Protein AF-A0A661CJ12-F1 (afdb_monomer_lite)

Foldseek 3Di:
DPCPLVVQQVVCCVPPVPDGSVCVVPDDDDDDDPDPDDPPDDPDDCPDDPDDDPDDDPVRFDKDKDFADPDPVCVVVVNGLDIDIDTVVVQVPKDKDKDWDFPDPVLVVVVVVVVVVPDPDDPPVVTDTWIFIDINHDTDDIGDD

Radius of gyration: 42.55 Å; chains: 1; bounding box: 68×41×110 Å

pLDDT: mean 77.97, std 6.73, range [52.28, 90.44]

Structure (mmCIF, N/CA/C/O backbone):
data_AF-A0A661CJ12-F1
#
_entry.id   AF-A0A661CJ12-F1
#
loop_
_atom_site.group_PDB
_atom_site.id
_atom_site.type_symbol
_atom_site.label_atom_id
_atom_site.label_alt_id
_atom_site.label_comp_id
_atom_site.label_asym_id
_atom_site.label_entity_id
_atom_site.label_seq_id
_atom_site.pdbx_PDB_ins_code
_atom_site.Cartn_x
_atom_site.Cartn_y
_atom_site.Cartn_z
_atom_site.occupancy
_atom_site.B_iso_or_equiv
_atom_site.auth_seq_id
_atom_site.auth_comp_id
_atom_site.auth_asym_id
_atom_site.auth_atom_id
_atom_site.pdbx_PDB_model_num
ATOM 1 N N . MET A 1 1 ? 30.897 29.582 -82.415 1.00 53.22 1 MET A N 1
ATOM 2 C CA . MET A 1 1 ? 30.769 28.302 -81.679 1.00 53.22 1 MET A CA 1
ATOM 3 C C . MET A 1 1 ? 30.550 27.161 -82.682 1.00 53.22 1 MET A C 1
ATOM 5 O O . MET A 1 1 ? 29.619 26.390 -82.526 1.00 53.22 1 MET A O 1
ATOM 9 N N . GLU A 1 2 ? 31.376 27.058 -83.731 1.00 57.34 2 GLU A N 1
ATOM 10 C CA . GLU A 1 2 ? 31.053 26.256 -84.935 1.00 57.34 2 GLU A CA 1
ATOM 11 C C . GLU A 1 2 ? 31.948 25.021 -85.149 1.00 57.34 2 GLU A C 1
ATOM 13 O O . GLU A 1 2 ? 31.859 24.386 -86.184 1.00 57.34 2 GLU A O 1
ATOM 18 N N . GLY A 1 3 ? 32.788 24.640 -84.178 1.00 69.88 3 GLY A N 1
ATOM 19 C CA . GLY A 1 3 ? 33.687 23.474 -84.316 1.00 69.88 3 GLY A CA 1
ATOM 20 C C . GLY A 1 3 ? 33.740 22.529 -83.113 1.00 69.88 3 GLY A C 1
ATOM 21 O O . GLY A 1 3 ? 34.373 21.482 -83.169 1.00 69.88 3 GLY A O 1
ATOM 22 N N . TYR A 1 4 ? 33.073 22.871 -82.007 1.00 73.56 4 TYR A N 1
ATOM 23 C CA . TYR A 1 4 ? 33.139 22.077 -80.775 1.00 73.56 4 TYR A CA 1
ATOM 24 C C . TYR A 1 4 ? 32.346 20.760 -80.878 1.00 73.56 4 TYR A C 1
ATOM 26 O O . TYR A 1 4 ? 32.768 19.736 -80.347 1.00 73.56 4 TYR A O 1
ATOM 34 N N . GLY A 1 5 ? 31.227 20.760 -81.614 1.00 73.31 5 GLY A N 1
ATOM 35 C CA . GLY A 1 5 ? 30.414 19.558 -81.834 1.00 73.31 5 GLY A CA 1
ATOM 36 C C . GLY A 1 5 ? 31.118 18.496 -82.682 1.00 73.31 5 GLY A C 1
ATOM 37 O O . GLY A 1 5 ? 31.040 17.312 -82.365 1.00 73.31 5 GLY A O 1
ATOM 38 N N . GLU A 1 6 ? 31.865 18.912 -83.709 1.00 76.19 6 GLU A N 1
ATOM 39 C CA . GLU A 1 6 ? 32.632 17.996 -84.567 1.00 76.19 6 GLU A CA 1
ATOM 40 C C . GLU A 1 6 ? 33.794 17.341 -83.810 1.00 76.19 6 GLU A C 1
ATOM 42 O O . GLU A 1 6 ? 34.037 16.144 -83.959 1.00 76.19 6 GLU A O 1
ATOM 47 N N . GLN A 1 7 ? 34.468 18.098 -82.937 1.00 77.94 7 GLN A N 1
ATOM 48 C CA . GLN A 1 7 ? 35.541 17.573 -82.086 1.00 77.94 7 GLN A CA 1
ATOM 49 C C . GLN A 1 7 ? 35.032 16.516 -81.102 1.00 77.94 7 GLN A C 1
ATOM 51 O O . GLN A 1 7 ? 35.680 15.486 -80.916 1.00 77.94 7 GLN A O 1
ATOM 56 N N . LEU A 1 8 ? 33.863 16.742 -80.498 1.00 74.69 8 LEU A N 1
ATOM 57 C CA . LEU A 1 8 ? 33.241 15.758 -79.615 1.00 74.69 8 LEU A CA 1
ATOM 58 C C . LEU A 1 8 ? 32.803 14.507 -80.386 1.00 74.69 8 LEU A C 1
ATOM 60 O O . LEU A 1 8 ? 33.069 13.401 -79.928 1.00 74.69 8 LEU A O 1
ATOM 64 N N . ALA A 1 9 ? 32.198 14.663 -81.569 1.00 74.31 9 ALA A N 1
ATOM 65 C CA . ALA A 1 9 ? 31.781 13.532 -82.401 1.00 74.31 9 ALA A CA 1
ATOM 66 C C . ALA A 1 9 ? 32.968 12.645 -82.806 1.00 74.31 9 ALA A C 1
ATOM 68 O O . ALA A 1 9 ? 32.887 11.419 -82.708 1.00 74.31 9 ALA A O 1
ATOM 69 N N . ALA A 1 10 ? 34.086 13.263 -83.201 1.00 78.12 10 ALA A N 1
ATOM 70 C CA . ALA A 1 10 ? 35.313 12.550 -83.540 1.00 78.12 10 ALA A CA 1
ATOM 71 C C . ALA A 1 10 ? 35.894 11.796 -82.332 1.00 78.12 10 ALA A C 1
ATOM 73 O O . ALA A 1 10 ? 36.291 10.637 -82.459 1.00 78.12 10 ALA A O 1
ATOM 74 N N . TYR A 1 11 ? 35.895 12.423 -81.150 1.00 78.00 11 TYR A N 1
ATOM 75 C CA . TYR A 1 11 ? 36.383 11.800 -79.920 1.00 78.00 11 TYR A CA 1
ATOM 76 C C . TYR A 1 11 ? 35.533 10.591 -79.504 1.00 78.00 11 TYR A C 1
ATOM 78 O O . TYR A 1 11 ? 36.076 9.537 -79.166 1.00 78.00 11 TYR A O 1
ATOM 86 N N . THR A 1 12 ? 34.204 10.709 -79.573 1.00 75.06 12 THR A N 1
ATOM 87 C CA . THR A 1 12 ? 33.292 9.607 -79.242 1.00 75.06 12 THR A CA 1
ATOM 88 C C . THR A 1 12 ? 33.477 8.430 -80.197 1.00 75.06 12 THR A C 1
ATOM 90 O O . THR A 1 12 ? 33.649 7.311 -79.727 1.00 75.06 12 THR A O 1
ATOM 93 N N . TYR A 1 13 ? 33.559 8.670 -81.511 1.00 75.31 13 TYR A N 1
ATOM 94 C CA . TYR A 1 13 ? 33.751 7.601 -82.499 1.00 75.31 13 TYR A CA 1
ATOM 95 C C . TYR A 1 13 ? 35.086 6.858 -82.329 1.00 75.31 13 TYR A C 1
ATOM 97 O O . TYR A 1 13 ? 35.166 5.651 -82.547 1.00 75.31 13 TYR A O 1
ATOM 105 N N . GLN A 1 14 ? 36.143 7.566 -81.917 1.00 77.19 14 GLN A N 1
ATOM 106 C CA . GLN A 1 14 ? 37.466 6.971 -81.728 1.00 77.19 14 GLN A CA 1
ATOM 107 C C . GLN A 1 14 ? 37.552 6.079 -80.481 1.00 77.19 14 GLN A C 1
ATOM 109 O O . GLN A 1 14 ? 38.247 5.064 -80.503 1.00 77.19 14 GLN A O 1
ATOM 114 N N . HIS A 1 15 ? 36.887 6.462 -79.389 1.00 75.56 15 HIS A N 1
ATOM 115 C CA . HIS A 1 15 ? 37.015 5.774 -78.101 1.00 75.56 15 HIS A CA 1
ATOM 116 C C . HIS A 1 15 ? 35.851 4.826 -77.781 1.00 75.56 15 HIS A C 1
ATOM 118 O O . HIS A 1 15 ? 36.037 3.891 -77.004 1.00 75.56 15 HIS A O 1
ATOM 124 N N . HIS A 1 16 ? 34.686 5.038 -78.395 1.00 70.62 16 HIS A N 1
ATOM 125 C CA . HIS A 1 16 ? 33.462 4.261 -78.206 1.00 70.62 16 HIS A CA 1
ATOM 126 C C . HIS A 1 16 ? 32.710 4.124 -79.548 1.00 70.62 16 HIS A C 1
ATOM 128 O O . HIS A 1 16 ? 31.704 4.802 -79.762 1.00 70.62 16 HIS A O 1
ATOM 134 N N . PRO A 1 17 ? 33.200 3.284 -80.486 1.00 69.44 17 PRO A N 1
ATOM 135 C CA . PRO A 1 17 ? 32.658 3.173 -81.850 1.00 69.44 17 PRO A CA 1
ATOM 136 C C . PRO A 1 17 ? 31.230 2.603 -81.911 1.00 69.44 17 PRO A C 1
ATOM 138 O O . PRO A 1 17 ? 30.587 2.628 -82.957 1.00 69.44 17 PRO A O 1
ATOM 141 N N . ASP A 1 18 ? 30.748 2.067 -80.796 1.00 69.19 18 ASP A N 1
ATOM 142 C CA . ASP A 1 18 ? 29.415 1.524 -80.568 1.00 69.19 18 ASP A CA 1
ATOM 143 C C . ASP A 1 18 ? 28.392 2.572 -80.093 1.00 69.19 18 ASP A C 1
ATOM 145 O O . ASP A 1 18 ? 27.207 2.254 -79.998 1.00 69.19 18 ASP A O 1
ATOM 149 N N . LEU A 1 19 ? 28.818 3.811 -79.817 1.00 66.75 19 LEU A N 1
ATOM 150 C CA . LEU A 1 19 ? 27.966 4.879 -79.291 1.00 66.75 19 LEU A CA 1
ATOM 151 C C . LEU A 1 19 ? 27.971 6.107 -80.210 1.00 66.75 19 LEU A C 1
ATOM 153 O O . LEU A 1 19 ? 29.021 6.620 -80.596 1.00 66.75 19 LEU A O 1
ATOM 157 N N . THR A 1 20 ? 26.787 6.637 -80.522 1.00 70.25 20 THR A N 1
ATOM 158 C CA . THR A 1 20 ? 26.655 7.907 -81.250 1.00 70.25 20 THR A CA 1
ATOM 159 C C . THR A 1 20 ? 26.823 9.078 -80.278 1.00 70.25 20 THR A C 1
ATOM 161 O O . THR A 1 20 ? 26.471 8.975 -79.102 1.00 70.25 20 THR A O 1
ATOM 164 N N . LEU A 1 21 ? 27.282 10.244 -80.753 1.00 66.94 21 LEU A N 1
ATOM 165 C CA . LEU A 1 21 ? 27.352 11.456 -79.919 1.00 66.94 21 LEU A CA 1
ATOM 166 C C . LEU A 1 21 ? 25.999 11.764 -79.241 1.00 66.94 21 LEU A C 1
ATOM 168 O O . LEU A 1 21 ? 25.956 12.106 -78.059 1.00 66.94 21 LEU A O 1
ATOM 172 N N . ALA A 1 22 ? 24.896 11.570 -79.970 1.00 67.94 22 ALA A N 1
ATOM 173 C CA . ALA A 1 22 ? 23.536 11.713 -79.452 1.00 67.94 22 ALA A CA 1
ATOM 174 C C . ALA A 1 22 ? 23.235 10.766 -78.272 1.00 67.94 22 ALA A C 1
ATOM 176 O O . ALA A 1 22 ? 22.615 11.190 -77.299 1.00 67.94 22 ALA A O 1
ATOM 177 N N . ASP A 1 23 ? 23.741 9.530 -78.312 1.00 67.62 23 ASP A N 1
ATOM 178 C CA . ASP A 1 23 ? 23.517 8.525 -77.266 1.00 67.62 23 ASP A CA 1
ATOM 179 C C . ASP A 1 23 ? 24.254 8.895 -75.975 1.00 67.62 23 ASP A C 1
ATOM 181 O O . ASP A 1 23 ? 23.746 8.687 -74.876 1.00 67.62 23 ASP A O 1
ATOM 185 N N . THR A 1 24 ? 25.438 9.507 -76.083 1.00 66.56 24 THR A N 1
ATOM 186 C CA . THR A 1 24 ? 26.208 9.936 -74.904 1.00 66.56 24 THR A CA 1
ATOM 187 C C . THR A 1 24 ? 25.586 11.130 -74.184 1.00 66.56 24 THR A C 1
ATOM 189 O O . THR A 1 24 ? 25.629 11.186 -72.955 1.00 66.56 24 THR A O 1
ATOM 192 N N . LEU A 1 25 ? 24.971 12.056 -74.928 1.00 69.19 25 LEU A N 1
ATOM 193 C CA . LEU A 1 25 ? 24.381 13.278 -74.378 1.00 69.19 25 LEU A CA 1
ATOM 194 C C . LEU A 1 25 ? 23.014 13.044 -73.721 1.00 69.19 25 LEU A C 1
ATOM 196 O O . LEU A 1 25 ? 22.680 13.761 -72.779 1.00 69.19 25 LEU A O 1
ATOM 200 N N . ASP A 1 26 ? 22.251 12.045 -74.178 1.00 66.00 26 ASP A N 1
ATOM 201 C CA . ASP A 1 26 ? 20.926 11.719 -73.623 1.00 66.00 26 ASP A CA 1
ATOM 202 C C . ASP A 1 26 ? 20.909 10.432 -72.772 1.00 66.00 26 ASP A C 1
ATOM 204 O O . ASP A 1 26 ? 19.870 10.000 -72.266 1.00 66.00 26 ASP A O 1
ATOM 208 N N . SER A 1 27 ? 22.072 9.813 -72.537 1.00 69.19 27 SER A N 1
ATOM 209 C CA . SER A 1 27 ? 22.156 8.652 -71.649 1.00 69.19 27 SER A CA 1
ATOM 210 C C . SER A 1 27 ? 22.031 9.052 -70.176 1.00 69.19 27 SER A C 1
ATOM 212 O O . SER A 1 27 ? 22.840 9.786 -69.607 1.00 69.19 27 SER A O 1
ATOM 214 N N . LYS A 1 28 ? 21.010 8.510 -69.507 1.00 68.88 28 LYS A N 1
ATOM 215 C CA . LYS A 1 28 ? 20.868 8.568 -68.048 1.00 68.88 28 LYS A CA 1
ATOM 216 C C . LYS A 1 28 ? 21.174 7.197 -67.475 1.00 68.88 28 LYS A C 1
ATOM 218 O O . LYS A 1 28 ? 20.388 6.268 -67.621 1.00 68.88 28 LYS A O 1
ATOM 223 N N . SER A 1 29 ? 22.305 7.080 -66.788 1.00 75.44 29 SER A N 1
ATOM 224 C CA . SER A 1 29 ? 22.656 5.867 -66.053 1.00 75.44 29 SER A CA 1
ATOM 225 C C . SER A 1 29 ? 22.487 6.099 -64.556 1.00 75.44 29 SER A C 1
ATOM 227 O O . SER A 1 29 ? 23.056 7.032 -63.985 1.00 75.44 29 SER A O 1
ATOM 229 N N . ILE A 1 30 ? 21.682 5.259 -63.903 1.00 78.19 30 ILE A N 1
ATOM 230 C CA . ILE A 1 30 ? 21.552 5.276 -62.445 1.00 78.19 30 ILE A CA 1
ATOM 231 C C . ILE A 1 30 ? 22.806 4.620 -61.881 1.00 78.19 30 ILE A C 1
ATOM 233 O O . ILE A 1 30 ? 22.947 3.402 -61.934 1.00 78.19 30 ILE A O 1
ATOM 237 N N . ILE A 1 31 ? 23.705 5.421 -61.313 1.00 80.69 31 ILE A N 1
ATOM 238 C CA . ILE A 1 31 ? 24.874 4.907 -60.598 1.00 80.69 31 ILE A CA 1
ATOM 239 C C . ILE A 1 31 ? 24.428 4.529 -59.175 1.00 80.69 31 ILE A C 1
ATOM 241 O O . ILE A 1 31 ? 24.143 5.421 -58.367 1.00 80.69 31 ILE A O 1
ATOM 245 N N . PRO A 1 32 ? 24.347 3.232 -58.820 1.00 77.56 32 PRO A N 1
ATOM 246 C CA . PRO A 1 32 ? 23.892 2.823 -57.498 1.00 77.56 32 PRO A CA 1
ATOM 247 C C . PRO A 1 32 ? 24.934 3.194 -56.433 1.00 77.56 32 PRO A C 1
ATOM 249 O O . PRO A 1 32 ? 25.994 2.579 -56.321 1.00 77.56 32 PRO A O 1
ATOM 252 N N . SER A 1 33 ? 24.624 4.189 -55.600 1.00 77.31 33 SER A N 1
ATOM 253 C CA . SER A 1 33 ? 25.471 4.576 -54.466 1.00 77.31 33 SER A CA 1
ATOM 254 C C . SER A 1 33 ? 25.170 3.695 -53.248 1.00 77.31 33 SER A C 1
ATOM 256 O O . SER A 1 33 ? 24.199 3.916 -52.524 1.00 77.31 33 SER A O 1
ATOM 258 N N . LYS A 1 34 ? 26.015 2.688 -52.988 1.00 75.81 34 LYS A N 1
ATOM 259 C CA . LYS A 1 34 ? 25.933 1.846 -51.779 1.00 75.81 34 LYS A CA 1
ATOM 260 C C . LYS A 1 34 ? 26.530 2.576 -50.573 1.00 75.81 34 LYS A C 1
ATOM 262 O O . LYS A 1 34 ? 27.682 2.355 -50.199 1.00 75.81 34 LYS A O 1
ATOM 267 N N . ARG A 1 35 ? 25.754 3.466 -49.957 1.00 75.00 35 ARG A N 1
ATOM 268 C CA . ARG A 1 35 ? 26.156 4.141 -48.713 1.00 75.00 35 ARG A CA 1
ATOM 269 C C . ARG A 1 35 ? 25.936 3.200 -47.526 1.00 75.00 35 ARG A C 1
ATOM 271 O O . ARG A 1 35 ? 24.870 2.611 -47.393 1.00 75.00 35 ARG A O 1
ATOM 278 N N . ARG A 1 36 ? 26.938 3.064 -46.648 1.00 72.25 36 ARG A N 1
ATOM 279 C CA . ARG A 1 36 ? 26.834 2.255 -45.410 1.00 72.25 36 ARG A CA 1
ATOM 280 C C . ARG A 1 36 ? 25.966 2.912 -44.329 1.00 72.25 36 ARG A C 1
ATOM 282 O O . ARG A 1 36 ? 25.650 2.269 -43.335 1.00 72.25 36 ARG A O 1
ATOM 289 N N . TYR A 1 37 ? 25.627 4.185 -44.502 1.00 70.75 37 TYR A N 1
ATOM 290 C CA . TYR A 1 37 ? 24.873 4.996 -43.555 1.00 70.75 37 TYR A CA 1
ATOM 291 C C . TYR A 1 37 ? 23.884 5.888 -44.306 1.00 70.75 37 TYR A C 1
ATOM 293 O O . TYR A 1 37 ? 24.132 6.309 -45.441 1.00 70.75 37 TYR A O 1
ATOM 301 N N . LEU A 1 38 ? 22.753 6.173 -43.664 1.00 76.06 38 LEU A N 1
ATOM 302 C CA . LEU A 1 38 ? 21.770 7.108 -44.194 1.00 76.06 38 LEU A CA 1
ATOM 303 C C . LEU A 1 38 ? 22.369 8.519 -44.143 1.00 76.06 38 LEU A C 1
ATOM 305 O O . LEU A 1 38 ? 23.001 8.889 -43.160 1.00 76.06 38 LEU A O 1
ATOM 309 N N . SER A 1 39 ? 22.161 9.342 -45.169 1.00 71.44 39 SER A N 1
ATOM 310 C CA . SER A 1 39 ? 22.816 10.664 -45.271 1.00 71.44 39 SER A CA 1
ATOM 311 C C . SER A 1 39 ? 22.321 11.721 -44.265 1.00 71.44 39 SER A C 1
ATOM 313 O O . SER A 1 39 ? 22.758 12.861 -44.315 1.00 71.44 39 SER A O 1
ATOM 315 N N . MET A 1 40 ? 21.472 11.321 -43.316 1.00 71.94 40 MET A N 1
ATOM 316 C CA . MET A 1 40 ? 21.017 12.101 -42.157 1.00 71.94 40 MET A CA 1
ATOM 317 C C . MET A 1 40 ? 21.049 11.286 -40.853 1.00 71.94 40 MET A C 1
ATOM 319 O O . MET A 1 40 ? 20.438 11.670 -39.860 1.00 71.94 40 MET A O 1
ATOM 323 N N . SER A 1 41 ? 21.746 10.143 -40.829 1.00 75.12 41 SER A N 1
ATOM 324 C CA . SER A 1 41 ? 21.952 9.414 -39.577 1.00 75.1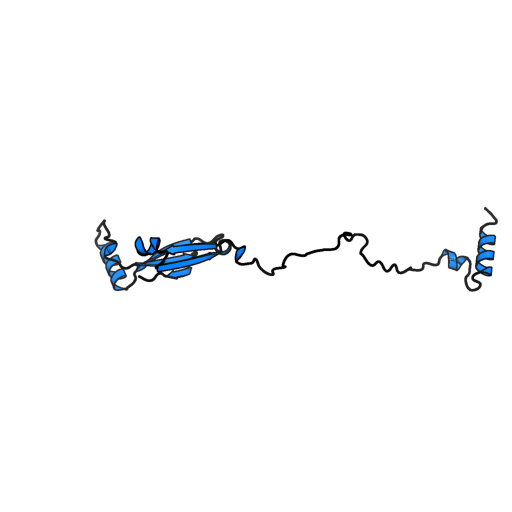2 41 SER A CA 1
ATOM 325 C C . SER A 1 41 ? 23.030 10.093 -38.737 1.00 75.12 41 SER A C 1
ATOM 327 O O . SER A 1 41 ? 24.066 10.499 -39.262 1.00 75.12 41 SER A O 1
ATOM 329 N N . LEU A 1 42 ? 22.807 10.158 -37.427 1.00 73.44 42 LEU A N 1
ATOM 330 C CA . LEU A 1 42 ? 23.783 10.661 -36.462 1.00 73.44 42 LEU A CA 1
ATOM 331 C C . LEU A 1 42 ? 25.102 9.863 -36.560 1.00 73.44 42 LEU A C 1
ATOM 333 O O . LEU A 1 42 ? 25.058 8.631 -36.515 1.00 73.44 42 LEU A O 1
ATOM 337 N N . PRO A 1 43 ? 26.277 10.519 -36.634 1.00 73.00 43 PRO A N 1
ATOM 338 C CA . PRO A 1 43 ? 27.576 9.856 -36.791 1.00 73.00 43 PRO A CA 1
ATOM 339 C C . PRO A 1 43 ? 28.108 9.242 -35.481 1.00 73.00 43 PRO A C 1
ATOM 341 O O . PRO A 1 43 ? 29.309 9.030 -35.329 1.00 73.00 43 PRO A O 1
ATOM 344 N N . PHE A 1 44 ? 27.236 8.965 -34.511 1.00 76.31 44 PHE A N 1
ATOM 345 C CA . PHE A 1 44 ? 27.628 8.464 -33.199 1.00 76.31 44 PHE A CA 1
ATOM 346 C C . PHE A 1 44 ? 27.382 6.962 -33.095 1.00 76.31 44 PHE A C 1
ATOM 348 O O . PHE A 1 44 ? 26.283 6.461 -33.339 1.00 76.31 44 PHE A O 1
ATOM 355 N N . ARG A 1 45 ? 28.421 6.230 -32.686 1.00 70.50 45 ARG A N 1
ATOM 356 C CA . ARG A 1 45 ? 28.308 4.815 -32.335 1.00 70.50 45 ARG A CA 1
ATOM 357 C C . ARG A 1 45 ? 27.672 4.723 -30.954 1.00 70.50 45 ARG A C 1
ATOM 359 O O . ARG A 1 45 ? 28.222 5.243 -29.989 1.00 70.50 45 ARG A O 1
ATOM 366 N N . VAL A 1 46 ? 26.527 4.056 -30.851 1.00 73.75 46 VAL A N 1
ATOM 367 C CA . VAL A 1 46 ? 25.903 3.795 -29.551 1.00 73.75 46 VAL A CA 1
ATOM 368 C C . VAL A 1 46 ? 26.812 2.854 -28.759 1.00 73.75 46 VAL A C 1
ATOM 370 O O . VAL A 1 46 ? 26.923 1.681 -29.103 1.00 73.75 46 VAL A O 1
ATOM 373 N N . VAL A 1 47 ? 27.492 3.381 -27.739 1.00 80.56 47 VAL A N 1
ATOM 374 C CA . VAL A 1 47 ? 28.448 2.620 -26.911 1.00 80.56 47 VAL A CA 1
ATOM 375 C C . VAL A 1 47 ? 27.719 1.773 -25.868 1.00 80.56 47 VAL A C 1
ATOM 377 O O . VAL A 1 47 ? 28.139 0.664 -25.563 1.00 80.56 47 VAL A O 1
ATOM 380 N N . THR A 1 48 ? 26.592 2.270 -25.358 1.00 76.50 48 THR A N 1
ATOM 381 C CA . THR A 1 48 ? 25.725 1.534 -24.439 1.00 76.50 48 THR A CA 1
ATOM 382 C C . THR A 1 48 ? 24.271 1.957 -24.626 1.00 76.50 48 THR A C 1
ATOM 384 O O . THR A 1 48 ? 23.981 3.109 -24.953 1.00 76.50 48 THR A O 1
ATOM 387 N N . LYS A 1 49 ? 23.350 1.013 -24.445 1.00 74.06 49 LYS A N 1
ATOM 388 C CA . LYS A 1 49 ? 21.916 1.275 -24.299 1.00 74.06 49 LYS A CA 1
ATOM 389 C C . LYS A 1 49 ? 21.533 0.771 -22.916 1.00 74.06 49 LYS A C 1
ATOM 391 O O . LYS A 1 49 ? 21.903 -0.346 -22.563 1.00 74.06 49 LYS A O 1
ATOM 396 N N . GLY A 1 50 ? 20.800 1.579 -22.153 1.00 79.12 50 GLY A N 1
ATOM 397 C CA . GLY A 1 50 ? 20.193 1.111 -20.909 1.00 79.12 50 GLY A CA 1
ATOM 398 C C . GLY A 1 50 ? 19.263 -0.081 -21.161 1.00 79.12 50 GLY A C 1
ATOM 399 O O . GLY A 1 50 ? 18.841 -0.325 -22.298 1.00 79.12 50 GLY A O 1
ATOM 400 N N . GLY A 1 51 ? 18.943 -0.816 -20.095 1.00 77.94 51 GLY A N 1
ATOM 401 C CA . GLY A 1 51 ? 17.967 -1.899 -20.156 1.00 77.94 51 GLY A CA 1
ATOM 402 C C . GLY A 1 51 ? 16.656 -1.394 -20.757 1.00 77.94 51 GLY A C 1
ATOM 403 O O . GLY A 1 51 ? 16.107 -0.384 -20.322 1.00 77.94 51 GLY A O 1
ATOM 404 N N . ARG A 1 52 ? 16.177 -2.071 -21.799 1.00 75.69 52 ARG A N 1
ATOM 405 C CA . ARG A 1 52 ? 14.831 -1.844 -22.321 1.00 75.69 52 ARG A CA 1
ATOM 406 C C . ARG A 1 52 ? 13.890 -2.703 -21.503 1.00 75.69 52 ARG A C 1
ATOM 408 O O . ARG A 1 52 ? 13.994 -3.925 -21.545 1.00 75.69 52 ARG A O 1
ATOM 415 N N . PHE A 1 53 ? 12.996 -2.061 -20.774 1.00 76.88 53 PHE A N 1
ATOM 416 C CA . PHE A 1 53 ? 11.978 -2.750 -20.001 1.00 76.88 53 PHE A CA 1
ATOM 417 C C . PHE A 1 53 ? 10.644 -2.591 -20.720 1.00 76.88 53 PHE A C 1
ATOM 419 O O . PHE A 1 53 ? 10.307 -1.495 -21.163 1.00 76.88 53 PHE A O 1
ATOM 426 N N . ALA A 1 54 ? 9.913 -3.694 -20.871 1.00 80.00 54 ALA A N 1
ATOM 427 C CA . ALA A 1 54 ? 8.556 -3.664 -21.412 1.00 80.00 54 ALA A CA 1
ATOM 428 C C . ALA A 1 54 ? 7.582 -2.972 -20.444 1.00 80.00 54 ALA A C 1
ATOM 430 O O . ALA A 1 54 ? 6.580 -2.408 -20.867 1.00 80.00 54 ALA A O 1
ATOM 431 N N . GLU A 1 55 ? 7.915 -2.977 -19.153 1.00 77.38 55 GLU A N 1
ATOM 432 C CA . GLU A 1 55 ? 7.135 -2.380 -18.079 1.00 77.38 55 GLU A CA 1
ATOM 433 C C . GLU A 1 55 ? 8.058 -1.741 -17.045 1.00 77.38 55 GLU A C 1
ATOM 435 O O . GLU A 1 55 ? 9.218 -2.135 -16.907 1.00 77.38 55 GLU A O 1
ATOM 440 N N . LEU A 1 56 ? 7.540 -0.772 -16.287 1.00 78.38 56 LEU A N 1
ATOM 441 C CA . LEU A 1 56 ? 8.311 -0.094 -15.250 1.00 78.38 56 LEU A CA 1
ATOM 442 C C . LEU A 1 56 ? 8.752 -1.105 -14.169 1.00 78.38 56 LEU A C 1
ATOM 444 O O . LEU A 1 56 ? 7.895 -1.729 -13.535 1.00 78.38 56 LEU A O 1
ATOM 448 N N . PRO A 1 57 ? 10.059 -1.294 -13.923 1.00 80.44 57 PRO A N 1
ATOM 449 C CA . PRO A 1 57 ? 10.538 -2.200 -12.884 1.00 80.44 57 PRO A CA 1
ATOM 450 C C . PRO A 1 57 ? 9.972 -1.855 -11.501 1.00 80.44 57 PRO A C 1
ATOM 452 O O . PRO A 1 57 ? 9.852 -0.683 -11.155 1.00 80.44 57 PRO A O 1
ATOM 455 N N . ASN A 1 58 ? 9.665 -2.866 -10.682 1.00 76.69 58 ASN A N 1
ATOM 456 C CA . ASN A 1 58 ? 9.009 -2.666 -9.379 1.00 76.69 58 ASN A CA 1
ATOM 457 C C . ASN A 1 58 ? 9.780 -1.736 -8.429 1.00 76.69 58 ASN A C 1
ATOM 459 O O . ASN A 1 58 ? 9.160 -0.990 -7.685 1.00 76.69 58 ASN A O 1
ATOM 463 N N . HIS A 1 59 ? 11.113 -1.723 -8.489 1.00 78.75 59 HIS A N 1
ATOM 464 C CA . HIS A 1 59 ? 11.949 -0.834 -7.672 1.00 78.75 59 HIS A CA 1
ATOM 465 C C . HIS A 1 59 ? 11.884 0.644 -8.099 1.00 78.75 59 HIS A C 1
ATOM 467 O O . HIS A 1 59 ? 12.336 1.511 -7.360 1.00 78.75 59 HIS A O 1
ATOM 473 N N . LEU A 1 60 ? 11.339 0.931 -9.284 1.00 78.94 60 LEU A N 1
ATOM 474 C CA . LEU A 1 60 ? 11.069 2.284 -9.772 1.00 78.94 60 LEU A CA 1
ATOM 475 C C . LEU A 1 60 ? 9.593 2.673 -9.605 1.00 78.94 60 LEU A C 1
ATOM 477 O O . LEU A 1 60 ? 9.209 3.777 -9.985 1.00 78.94 60 LEU A O 1
ATOM 481 N N . ARG A 1 61 ? 8.748 1.784 -9.061 1.00 83.31 61 ARG A N 1
ATOM 482 C CA . ARG A 1 61 ? 7.345 2.092 -8.769 1.00 83.31 61 ARG A CA 1
ATOM 483 C C . ARG A 1 61 ? 7.230 2.645 -7.359 1.00 83.31 61 ARG A C 1
ATOM 485 O O . ARG A 1 61 ? 7.712 2.045 -6.403 1.00 83.31 61 ARG A O 1
ATOM 492 N N . HIS A 1 62 ? 6.516 3.755 -7.223 1.00 85.00 62 HIS A N 1
ATOM 493 C CA . HIS A 1 62 ? 6.115 4.223 -5.907 1.00 85.00 62 HIS A CA 1
ATOM 494 C C . HIS A 1 62 ? 5.009 3.330 -5.337 1.00 85.00 62 HIS A C 1
ATOM 496 O O . HIS A 1 62 ? 4.031 2.997 -6.019 1.00 85.00 62 HIS A O 1
ATOM 502 N 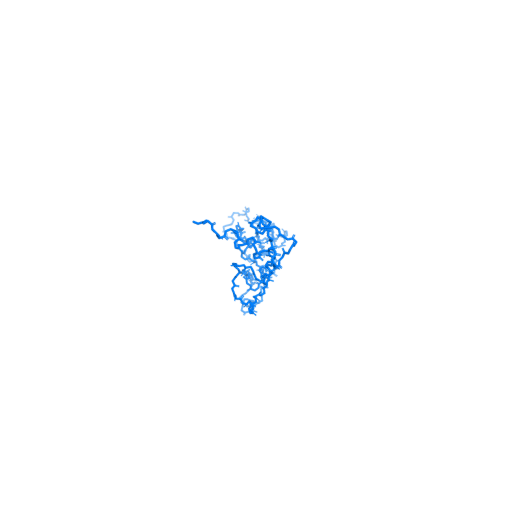N . SER A 1 63 ? 5.160 2.966 -4.068 1.00 87.12 63 SER A N 1
ATOM 503 C CA . SER A 1 63 ? 4.220 2.131 -3.329 1.00 87.12 63 SER A CA 1
ATOM 504 C C . SER A 1 63 ? 3.968 2.692 -1.937 1.00 87.12 63 SER A C 1
ATOM 506 O O . SER A 1 63 ? 4.885 3.193 -1.288 1.00 87.12 63 SER A O 1
ATOM 508 N N . LEU A 1 64 ? 2.735 2.550 -1.470 1.00 85.69 64 LEU A N 1
ATOM 509 C CA . LEU A 1 64 ? 2.308 2.819 -0.107 1.00 85.69 64 LEU A CA 1
ATOM 510 C C . LEU A 1 64 ? 2.139 1.486 0.623 1.00 85.69 64 LEU A C 1
ATOM 512 O O . LEU A 1 64 ? 1.448 0.598 0.129 1.00 85.69 64 LEU A O 1
ATOM 516 N N . THR A 1 65 ? 2.730 1.359 1.808 1.00 88.31 65 THR A N 1
ATOM 517 C CA . THR A 1 65 ? 2.525 0.194 2.678 1.00 88.31 65 THR A CA 1
ATOM 518 C C . THR A 1 65 ? 1.778 0.625 3.930 1.00 88.31 65 THR A C 1
ATOM 520 O O . THR A 1 65 ? 2.247 1.482 4.675 1.00 88.31 65 THR A O 1
ATOM 523 N N . LEU A 1 66 ? 0.623 0.011 4.162 1.00 86.69 66 LEU A N 1
ATOM 524 C CA . LEU A 1 66 ? -0.214 0.210 5.337 1.00 86.69 66 LEU A CA 1
ATOM 525 C C . LEU A 1 66 ? 0.034 -0.940 6.306 1.00 86.69 66 LEU A C 1
ATOM 527 O O . LEU A 1 66 ? -0.143 -2.103 5.945 1.00 86.69 66 LEU A O 1
ATOM 531 N N . LYS A 1 67 ? 0.440 -0.607 7.531 1.00 88.56 67 LYS A N 1
ATOM 532 C CA . LYS A 1 67 ? 0.680 -1.565 8.610 1.00 88.56 67 LYS A CA 1
ATOM 533 C C . LYS A 1 67 ? -0.230 -1.244 9.789 1.00 88.56 67 LYS A C 1
ATOM 535 O O . LYS A 1 67 ? -0.167 -0.143 10.331 1.00 88.56 67 LYS A O 1
ATOM 540 N N . PHE A 1 68 ? -1.048 -2.209 10.190 1.00 84.06 68 PHE A N 1
ATOM 541 C CA . PHE A 1 68 ? -1.895 -2.120 11.374 1.00 84.06 68 PHE A CA 1
ATOM 542 C C . PHE A 1 68 ? -1.287 -2.958 12.489 1.00 84.06 68 PHE A C 1
ATOM 544 O O . PHE A 1 68 ? -0.954 -4.127 12.291 1.00 84.06 68 PHE A O 1
ATOM 551 N N . TYR A 1 69 ? -1.160 -2.356 13.665 1.00 85.00 69 TYR A N 1
ATOM 552 C CA . TYR A 1 69 ? -0.606 -2.993 14.853 1.00 85.00 69 TYR A CA 1
ATOM 553 C C . TYR A 1 69 ? -1.691 -3.085 15.921 1.00 85.00 69 TYR A C 1
ATOM 555 O O . TYR A 1 69 ? -2.423 -2.123 16.138 1.00 85.00 69 TYR A O 1
ATOM 563 N N . ASN A 1 70 ? -1.767 -4.226 16.600 1.00 82.50 70 ASN A N 1
ATOM 564 C CA . ASN A 1 70 ? -2.731 -4.469 17.677 1.00 82.50 70 ASN A CA 1
ATOM 565 C C . ASN A 1 70 ? -2.269 -3.924 19.043 1.00 82.50 70 ASN A C 1
ATOM 567 O O . ASN A 1 70 ? -3.051 -3.860 19.985 1.00 82.50 70 ASN A O 1
ATOM 571 N N . SER A 1 71 ? -0.994 -3.545 19.175 1.00 82.25 71 SER A N 1
ATOM 572 C CA . SER A 1 71 ? -0.413 -3.053 20.425 1.00 82.25 71 SER A CA 1
ATOM 573 C C . SER A 1 71 ? 0.819 -2.180 20.181 1.00 82.25 71 SER A C 1
ATOM 575 O O . SER A 1 71 ? 1.458 -2.232 19.125 1.00 82.25 71 SER A O 1
ATOM 577 N N . VAL A 1 72 ? 1.192 -1.395 21.196 1.00 84.88 72 VAL A N 1
ATOM 578 C CA . VAL A 1 72 ? 2.416 -0.577 21.177 1.00 84.88 72 VAL A CA 1
ATOM 579 C C . VAL A 1 72 ? 3.661 -1.461 21.061 1.00 84.88 72 VAL A C 1
ATOM 581 O O . VAL A 1 72 ? 4.569 -1.137 20.298 1.00 84.88 72 VAL A O 1
ATOM 584 N N . SER A 1 73 ? 3.682 -2.605 21.747 1.00 86.94 73 SER A N 1
ATOM 585 C CA . SER A 1 73 ? 4.779 -3.575 21.673 1.00 86.94 73 SER A CA 1
ATOM 586 C C . SER A 1 73 ? 4.913 -4.184 20.274 1.00 86.94 73 SER A C 1
ATOM 588 O O . SER A 1 73 ? 6.018 -4.246 19.742 1.00 86.94 73 SER A O 1
ATOM 590 N N . ALA A 1 74 ? 3.798 -4.553 19.631 1.00 83.94 74 ALA A N 1
ATOM 591 C CA . ALA A 1 74 ? 3.801 -5.043 18.251 1.00 83.94 74 ALA A CA 1
ATOM 592 C C . ALA A 1 74 ? 4.317 -3.987 17.261 1.00 83.94 74 ALA A C 1
ATOM 594 O O . ALA A 1 74 ? 5.045 -4.318 16.328 1.00 83.94 74 ALA A O 1
ATOM 595 N N . ARG A 1 75 ? 4.006 -2.705 17.497 1.00 86.12 75 ARG A N 1
ATOM 596 C CA . ARG A 1 75 ? 4.551 -1.590 16.710 1.00 86.12 75 ARG A CA 1
ATOM 597 C C . ARG A 1 75 ? 6.058 -1.426 16.895 1.00 86.12 75 ARG A C 1
ATOM 599 O O . ARG A 1 75 ? 6.759 -1.198 15.916 1.00 86.12 75 ARG A O 1
ATOM 606 N N . GLN A 1 76 ? 6.558 -1.539 18.125 1.00 88.69 76 GLN A N 1
ATOM 607 C CA . GLN A 1 76 ? 7.995 -1.432 18.415 1.00 88.69 76 GLN A CA 1
ATOM 608 C C . GLN A 1 76 ? 8.806 -2.575 17.791 1.00 88.69 76 GLN A C 1
ATOM 610 O O . GLN A 1 76 ? 9.935 -2.357 17.365 1.00 88.69 7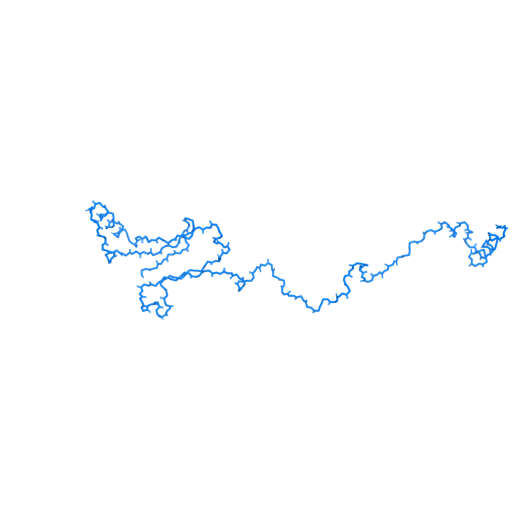6 GLN A O 1
ATOM 615 N N . LEU A 1 77 ? 8.218 -3.770 17.711 1.00 90.44 77 LEU A N 1
ATOM 616 C CA . LEU A 1 77 ? 8.829 -4.965 17.123 1.00 90.44 77 LEU A CA 1
ATOM 617 C C . LEU A 1 77 ? 8.583 -5.103 15.609 1.00 90.44 77 LEU A C 1
ATOM 619 O O . LEU A 1 77 ? 8.958 -6.118 15.033 1.00 90.44 77 LEU A O 1
ATOM 623 N N . ASP A 1 78 ? 7.930 -4.119 14.979 1.00 87.94 78 ASP A N 1
ATOM 624 C CA . ASP A 1 78 ? 7.464 -4.161 13.585 1.00 87.94 78 ASP A CA 1
ATOM 625 C C . ASP A 1 78 ? 6.756 -5.480 13.214 1.00 87.94 78 ASP A C 1
ATOM 627 O O . ASP A 1 78 ? 6.994 -6.067 12.160 1.00 87.94 78 ASP A O 1
ATOM 631 N N . ASN A 1 79 ? 5.864 -5.943 14.094 1.00 87.12 79 ASN A N 1
ATOM 632 C CA . ASN A 1 79 ? 5.054 -7.144 13.904 1.00 87.12 79 ASN A CA 1
ATOM 633 C C . ASN A 1 79 ? 3.579 -6.766 13.647 1.00 87.12 79 ASN A C 1
ATOM 635 O O . ASN A 1 79 ? 2.775 -6.758 14.584 1.00 87.12 79 ASN A O 1
ATOM 639 N N . PRO A 1 80 ? 3.212 -6.360 12.417 1.00 84.44 80 PRO A N 1
ATOM 640 C CA . PRO A 1 80 ? 1.860 -5.912 12.113 1.00 84.44 80 PRO A CA 1
ATOM 641 C C . PRO A 1 80 ? 0.865 -7.079 12.061 1.00 84.44 80 PRO A C 1
ATOM 643 O O . PRO A 1 80 ? 1.133 -8.116 11.461 1.00 84.44 80 PRO A O 1
ATOM 646 N N . ALA A 1 81 ? -0.333 -6.864 12.607 1.00 82.06 81 ALA A N 1
ATOM 647 C CA . ALA A 1 81 ? -1.465 -7.782 12.467 1.00 82.06 81 ALA A CA 1
ATO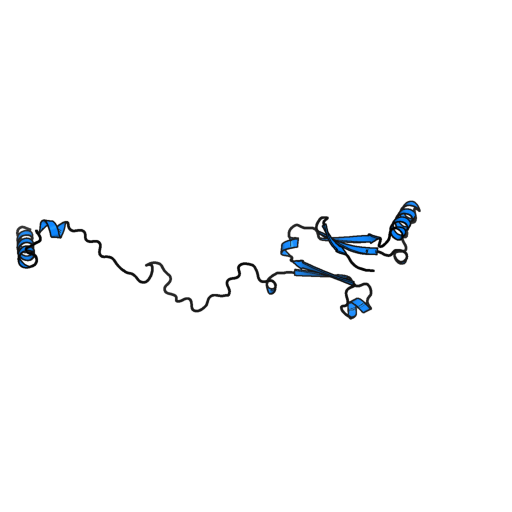M 648 C C . ALA A 1 81 ? -2.015 -7.798 11.026 1.00 82.06 81 ALA A C 1
ATOM 650 O O . ALA A 1 81 ? -2.557 -8.803 10.566 1.00 82.06 81 ALA A O 1
ATOM 651 N N . LEU A 1 82 ? -1.850 -6.687 10.298 1.00 82.94 82 LEU A N 1
ATOM 652 C CA . LEU A 1 82 ? -2.169 -6.568 8.878 1.00 82.94 82 LEU A CA 1
ATOM 653 C C . LEU A 1 82 ? -1.127 -5.690 8.186 1.00 82.94 82 LEU A C 1
ATOM 655 O O . LEU A 1 82 ? -0.883 -4.564 8.616 1.00 82.94 82 LEU A O 1
ATOM 659 N N . SER A 1 83 ? -0.550 -6.185 7.093 1.00 88.25 83 SER A N 1
ATOM 660 C CA . SER A 1 83 ? 0.333 -5.411 6.220 1.00 88.25 83 SER A CA 1
ATOM 661 C C . SER A 1 83 ? -0.157 -5.525 4.787 1.00 88.25 83 SER A C 1
ATOM 663 O O . SER A 1 83 ? -0.263 -6.630 4.258 1.00 88.25 83 SER A O 1
ATOM 665 N N . TYR A 1 84 ? -0.437 -4.390 4.154 1.00 86.12 84 TYR A N 1
ATOM 666 C CA . TYR A 1 84 ? -0.897 -4.344 2.772 1.00 86.12 84 TYR A CA 1
ATOM 667 C C . TYR A 1 84 ? -0.138 -3.277 1.989 1.00 86.12 84 TYR A C 1
ATOM 669 O O . TYR A 1 84 ? -0.011 -2.139 2.441 1.00 86.12 84 TYR A O 1
ATOM 677 N N . THR A 1 85 ? 0.377 -3.650 0.818 1.00 87.50 85 THR A N 1
ATOM 678 C CA . THR A 1 85 ? 1.160 -2.765 -0.049 1.00 87.50 85 THR A CA 1
ATOM 679 C C . THR A 1 85 ? 0.398 -2.502 -1.337 1.00 87.50 85 THR A C 1
ATOM 681 O O . THR A 1 85 ? 0.007 -3.435 -2.032 1.00 87.50 85 THR A O 1
ATOM 684 N N . ILE A 1 86 ? 0.227 -1.224 -1.669 1.00 85.56 86 ILE A N 1
ATOM 685 C CA . ILE A 1 86 ? -0.487 -0.762 -2.859 1.00 85.56 86 ILE A CA 1
ATOM 686 C C . ILE A 1 86 ? 0.445 0.116 -3.683 1.00 85.56 86 ILE A C 1
ATOM 688 O O . ILE A 1 86 ? 1.182 0.940 -3.143 1.00 85.56 86 ILE A O 1
ATOM 692 N N . SER A 1 87 ? 0.423 -0.035 -5.005 1.00 85.25 87 SER A N 1
ATOM 693 C CA . SER A 1 87 ? 1.140 0.882 -5.890 1.00 85.25 87 SER A CA 1
ATOM 694 C C . SER A 1 87 ? 0.403 2.219 -5.981 1.00 85.25 87 SER A C 1
ATOM 696 O O . SER A 1 87 ? -0.809 2.232 -6.177 1.00 85.25 87 SER A O 1
ATOM 698 N N . LEU A 1 88 ? 1.122 3.344 -5.904 1.00 82.12 88 LEU A N 1
ATOM 699 C CA . LEU A 1 88 ? 0.499 4.671 -6.005 1.00 82.12 88 LEU A CA 1
ATOM 700 C C . LEU A 1 88 ? -0.188 4.897 -7.355 1.00 82.12 88 LEU A C 1
ATOM 702 O O . LEU A 1 88 ? -1.209 5.569 -7.411 1.00 82.12 88 LEU A O 1
ATOM 706 N N . SER A 1 89 ? 0.317 4.296 -8.433 1.00 80.12 89 SER A N 1
ATOM 707 C CA . SER A 1 89 ? -0.336 4.376 -9.743 1.00 80.12 89 SER A CA 1
ATOM 708 C C . SER A 1 89 ? -1.678 3.641 -9.788 1.00 80.12 89 SER A C 1
ATOM 710 O O . SER A 1 89 ? -2.520 3.993 -10.601 1.00 80.12 89 SER A O 1
ATOM 712 N N . ALA A 1 90 ? -1.896 2.649 -8.918 1.00 76.50 90 ALA A N 1
ATOM 713 C CA . ALA A 1 90 ? -3.194 1.985 -8.781 1.00 76.50 90 ALA A CA 1
ATOM 714 C C . ALA A 1 90 ? -4.181 2.788 -7.911 1.00 76.50 90 ALA A C 1
ATOM 716 O O . ALA A 1 90 ? -5.351 2.435 -7.840 1.00 76.50 90 ALA A O 1
ATOM 717 N N . LEU A 1 91 ? -3.712 3.845 -7.239 1.00 76.19 91 LEU A N 1
ATOM 718 C CA . LEU A 1 91 ? -4.500 4.672 -6.327 1.00 76.19 91 LEU A CA 1
ATOM 719 C C . LEU A 1 91 ? -4.971 5.992 -6.961 1.00 76.19 91 LEU A C 1
ATOM 721 O O . LEU A 1 91 ? -5.571 6.784 -6.246 1.00 76.19 91 LEU A O 1
ATOM 725 N N . SER A 1 92 ? -4.668 6.259 -8.245 1.00 71.88 92 SER A N 1
ATOM 726 C CA . SER A 1 92 ? -4.734 7.613 -8.837 1.00 71.88 92 SER A CA 1
ATOM 727 C C . SER A 1 92 ? -6.048 8.341 -8.564 1.00 71.88 92 SER A C 1
ATOM 729 O O . SER A 1 92 ? -6.018 9.465 -8.076 1.00 71.88 92 SER A O 1
ATOM 731 N N . ASP A 1 93 ? -7.169 7.670 -8.823 1.00 74.38 93 ASP A N 1
ATOM 732 C CA . ASP A 1 93 ? -8.522 8.201 -8.632 1.00 74.38 93 ASP A CA 1
ATOM 733 C C . ASP A 1 93 ? -9.338 7.368 -7.639 1.00 74.38 93 ASP A C 1
ATOM 735 O O . ASP A 1 93 ? -10.528 7.606 -7.471 1.00 74.38 93 ASP A O 1
ATOM 739 N N . MET A 1 94 ? -8.711 6.380 -6.990 1.00 79.56 94 MET A N 1
ATOM 740 C CA . MET A 1 94 ? -9.411 5.442 -6.119 1.00 79.56 94 MET A CA 1
ATOM 741 C C . MET A 1 94 ? -9.247 5.833 -4.651 1.00 79.56 94 MET A C 1
ATOM 743 O O . MET A 1 94 ? -8.137 5.971 -4.129 1.00 79.56 94 MET A O 1
ATOM 747 N N . ARG A 1 95 ? -10.366 5.971 -3.947 1.00 80.62 95 ARG A N 1
ATOM 748 C CA . ARG A 1 95 ? -10.419 6.302 -2.531 1.00 80.62 95 ARG A CA 1
ATOM 749 C C . ARG A 1 95 ? -10.034 5.092 -1.692 1.00 80.62 95 ARG A C 1
ATOM 751 O O . ARG A 1 95 ? -10.673 4.042 -1.729 1.00 80.62 95 ARG A O 1
ATOM 758 N N . LEU A 1 96 ? -9.003 5.276 -0.875 1.00 82.25 96 LEU A N 1
ATOM 759 C CA . LEU A 1 96 ? -8.622 4.326 0.161 1.00 82.25 96 LEU A CA 1
ATOM 760 C C . LEU A 1 96 ? -9.551 4.489 1.373 1.00 82.25 96 LEU A C 1
ATOM 762 O O . LEU A 1 96 ? -9.546 5.528 2.036 1.00 82.25 96 LEU A O 1
ATOM 766 N N . GLY A 1 97 ? -10.337 3.456 1.664 1.00 83.38 97 GLY A N 1
ATOM 767 C CA . GLY A 1 97 ? -11.210 3.366 2.830 1.00 83.38 97 GLY A CA 1
ATOM 768 C C . GLY A 1 97 ? -10.669 2.376 3.857 1.00 83.38 97 GLY A C 1
ATOM 769 O O . GLY A 1 97 ? -10.239 1.276 3.512 1.00 83.38 97 GLY A O 1
ATOM 770 N N . ILE A 1 98 ? -10.707 2.753 5.133 1.00 82.38 98 ILE A N 1
ATOM 771 C CA . ILE A 1 98 ? -10.452 1.839 6.250 1.00 82.38 98 ILE A CA 1
ATOM 772 C C . ILE A 1 98 ? -11.751 1.744 7.037 1.00 82.38 98 ILE A C 1
ATOM 774 O O . ILE A 1 98 ? -12.252 2.753 7.534 1.00 82.38 98 ILE A O 1
ATOM 778 N N . THR A 1 99 ? -12.299 0.540 7.135 1.00 83.50 99 THR A N 1
ATOM 779 C CA . THR A 1 99 ? -13.539 0.272 7.866 1.00 83.50 99 THR A CA 1
ATOM 780 C C . THR A 1 99 ? -13.288 -0.825 8.885 1.00 83.50 99 THR A C 1
ATOM 782 O O . THR A 1 99 ? -12.485 -1.721 8.645 1.00 83.50 99 THR A O 1
ATOM 785 N N . TYR A 1 100 ? -13.960 -0.757 10.028 1.00 81.25 100 TYR A N 1
ATOM 786 C CA . TYR A 1 100 ? -13.913 -1.803 11.041 1.00 81.25 100 TYR A CA 1
ATOM 787 C C . TYR A 1 100 ? -15.223 -2.576 10.994 1.00 81.25 100 TYR A C 1
ATOM 789 O O . TYR A 1 100 ? -16.285 -2.001 11.214 1.00 81.25 100 TYR A O 1
ATOM 797 N N . GLU A 1 101 ? -15.141 -3.860 10.661 1.00 84.25 101 GLU A N 1
ATOM 798 C CA . GLU A 1 101 ? -16.303 -4.745 10.597 1.00 84.25 101 GLU A CA 1
ATOM 799 C C . GLU A 1 101 ? -16.320 -5.672 11.826 1.00 84.25 101 GLU A C 1
ATOM 801 O O . GLU A 1 101 ? -15.245 -6.036 12.320 1.00 84.25 101 GLU A O 1
ATOM 806 N N . PRO A 1 102 ? -17.505 -6.066 12.333 1.00 82.19 102 PRO A N 1
ATOM 807 C CA . PRO A 1 102 ? -17.613 -7.015 13.438 1.00 82.19 102 PRO A CA 1
ATOM 808 C C . PRO A 1 102 ? -16.919 -8.338 13.110 1.00 82.19 102 PRO A C 1
ATOM 810 O O . PRO A 1 102 ? -16.991 -8.837 11.982 1.00 82.19 102 PRO A O 1
ATOM 813 N N . MET A 1 103 ? -16.234 -8.916 14.096 1.00 80.88 103 MET A N 1
ATOM 814 C CA . MET A 1 103 ? -15.576 -10.209 13.927 1.00 80.88 103 MET A CA 1
ATOM 815 C C . MET A 1 103 ? -16.573 -11.375 13.894 1.00 80.88 103 MET A C 1
ATOM 817 O O . MET A 1 103 ? -16.365 -12.321 13.134 1.00 80.88 103 MET A O 1
ATOM 821 N N . SER A 1 104 ? -17.639 -11.306 14.697 1.00 83.06 104 SER A N 1
ATOM 822 C CA . SER A 1 104 ? -18.657 -12.353 14.834 1.00 83.06 104 SER A CA 1
ATOM 823 C C . SER A 1 104 ? -20.088 -11.806 14.732 1.00 83.06 104 SER A C 1
ATOM 825 O O . SER A 1 104 ? -20.325 -10.612 14.921 1.00 83.06 104 SER A O 1
ATOM 827 N N . GLU A 1 105 ? -21.063 -12.686 14.477 1.00 82.69 105 GLU A N 1
ATOM 828 C CA . GLU A 1 105 ? -22.491 -12.321 14.504 1.00 82.69 105 GLU A CA 1
ATOM 829 C C . GLU A 1 105 ? -22.945 -11.849 15.893 1.00 82.69 105 GLU A C 1
ATOM 831 O O . GLU A 1 105 ? -23.773 -10.944 15.989 1.00 82.69 105 GLU A O 1
ATOM 836 N N . SER A 1 106 ? -22.366 -12.391 16.972 1.00 82.69 106 SER A N 1
ATOM 837 C CA . SER A 1 106 ? -22.634 -11.915 18.333 1.00 82.69 106 SER A CA 1
ATOM 838 C C . SER A 1 106 ? -22.145 -10.486 18.561 1.00 82.69 106 SER A C 1
ATOM 840 O O . SER A 1 106 ? -22.851 -9.706 19.196 1.00 82.69 106 SER A O 1
ATOM 842 N N . ASP A 1 107 ? -20.982 -10.112 18.011 1.00 81.62 107 ASP A N 1
ATOM 843 C CA . ASP A 1 107 ? -20.482 -8.732 18.097 1.00 81.62 107 ASP A CA 1
ATOM 844 C C . ASP A 1 107 ? -21.386 -7.775 17.306 1.00 81.62 107 ASP A C 1
ATOM 846 O O . ASP A 1 107 ? -21.670 -6.669 17.762 1.00 81.62 107 ASP A O 1
ATOM 850 N N . ALA A 1 108 ? -21.876 -8.208 16.139 1.00 83.44 108 ALA A N 1
ATOM 851 C CA . ALA A 1 108 ? -22.797 -7.422 15.320 1.00 83.44 108 ALA A CA 1
ATOM 852 C C . ALA A 1 108 ? -24.137 -7.180 16.034 1.00 83.44 108 ALA A C 1
ATOM 854 O O . ALA A 1 108 ? -24.626 -6.052 16.053 1.00 83.44 108 ALA A O 1
ATOM 855 N N . GLN A 1 109 ? -24.702 -8.210 16.672 1.00 83.94 109 GLN A N 1
ATOM 856 C CA . GLN A 1 109 ? -25.923 -8.072 17.471 1.00 83.94 109 GLN A CA 1
ATOM 857 C C . GLN A 1 109 ? -25.705 -7.195 18.704 1.00 83.94 109 GLN A C 1
ATOM 859 O O . GLN A 1 109 ? -26.556 -6.374 19.027 1.00 83.94 109 GLN A O 1
ATOM 864 N N . ALA A 1 110 ? -24.563 -7.326 19.384 1.00 83.62 110 ALA A N 1
ATOM 865 C CA . ALA A 1 110 ? -24.240 -6.479 20.525 1.00 83.62 110 ALA A CA 1
ATOM 866 C C . ALA A 1 110 ? -24.115 -4.998 20.119 1.00 83.62 110 ALA A C 1
ATOM 868 O O . ALA A 1 110 ? -24.609 -4.133 20.838 1.00 83.62 110 ALA A O 1
ATOM 869 N N . LEU A 1 111 ? -23.509 -4.707 18.961 1.00 82.88 111 LEU A N 1
ATOM 870 C CA . LEU A 1 111 ? -23.437 -3.356 18.394 1.00 82.88 111 LEU A CA 1
ATOM 871 C C . LEU A 1 111 ? -24.821 -2.801 18.052 1.00 82.88 111 LEU A C 1
ATOM 873 O O . LEU A 1 111 ? -25.100 -1.647 18.371 1.00 82.88 111 LEU A O 1
ATOM 877 N N . GLU A 1 112 ? -25.687 -3.612 17.444 1.00 85.44 112 GLU A N 1
ATOM 878 C CA . GLU A 1 112 ? -27.045 -3.185 17.098 1.00 85.44 112 GLU A CA 1
ATOM 879 C C . GLU A 1 112 ? -27.883 -2.911 18.354 1.00 85.44 112 GLU A C 1
ATOM 881 O O . GLU A 1 112 ? -28.485 -1.846 18.469 1.00 85.44 112 GLU A O 1
ATOM 886 N N . ASN A 1 113 ? -27.808 -3.791 19.357 1.00 83.88 113 ASN A N 1
ATOM 887 C CA . ASN A 1 113 ? -28.457 -3.586 20.654 1.00 83.88 113 ASN A CA 1
ATOM 888 C C . ASN A 1 113 ? -27.969 -2.299 21.340 1.00 83.88 113 ASN A C 1
ATOM 890 O O . ASN A 1 113 ? -28.761 -1.573 21.938 1.00 83.88 113 ASN A O 1
ATOM 894 N N . PHE A 1 114 ? -26.670 -1.990 21.252 1.00 83.06 114 PHE A N 1
ATOM 895 C CA . PHE A 1 114 ? -26.130 -0.735 21.779 1.00 83.06 114 PHE A CA 1
ATOM 896 C C . PHE A 1 114 ? -26.655 0.483 21.011 1.00 83.06 114 PHE A C 1
ATOM 898 O O . PHE A 1 114 ? -26.981 1.493 21.634 1.00 83.06 114 PHE A O 1
ATOM 905 N N . ARG A 1 115 ? -26.787 0.382 19.684 1.00 83.19 115 ARG A N 1
ATOM 906 C CA . ARG A 1 115 ? -27.319 1.445 18.820 1.00 83.19 115 AR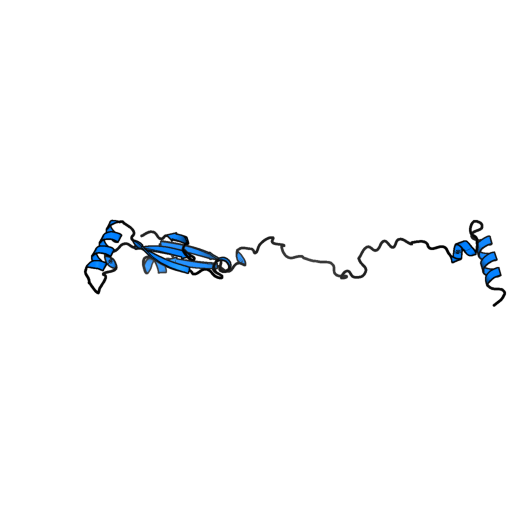G A CA 1
ATOM 907 C C . ARG A 1 115 ? -28.778 1.778 19.144 1.00 83.19 115 ARG A C 1
ATOM 909 O O . ARG A 1 115 ? -29.154 2.942 19.077 1.00 83.19 115 ARG A O 1
ATOM 916 N N . GLU A 1 116 ? -29.571 0.779 19.522 1.00 84.50 116 GLU A N 1
ATOM 917 C CA . GLU A 1 116 ? -30.965 0.949 19.957 1.00 84.50 116 GLU A CA 1
ATOM 918 C C . GLU A 1 116 ? -31.105 1.424 21.415 1.00 84.50 116 GLU A C 1
ATOM 920 O O . GLU A 1 116 ? -32.147 1.953 21.793 1.00 84.50 116 GLU A O 1
ATOM 925 N N . SER A 1 117 ? -30.068 1.259 22.243 1.00 79.88 117 SER A N 1
ATOM 926 C CA . SER A 1 117 ? -30.119 1.547 23.686 1.00 79.88 117 SER A CA 1
ATOM 927 C C . SER A 1 117 ? -30.004 3.031 24.070 1.00 79.88 117 SER A C 1
ATOM 929 O O . SER A 1 117 ? -29.963 3.340 25.262 1.00 79.88 117 SER A O 1
ATOM 931 N N . ASP A 1 118 ? -29.929 3.940 23.089 1.00 73.44 118 ASP A N 1
ATOM 932 C CA . ASP A 1 118 ? -29.755 5.397 23.260 1.00 73.44 118 ASP A CA 1
ATOM 933 C C . ASP A 1 118 ? -28.564 5.795 24.164 1.00 73.44 118 ASP A C 1
ATOM 935 O O . ASP A 1 118 ? -28.479 6.908 24.686 1.00 73.44 118 ASP A O 1
ATOM 939 N N . GLN A 1 119 ? -27.603 4.885 24.363 1.00 76.38 119 GLN A N 1
ATOM 940 C CA . GLN A 1 119 ? -26.403 5.167 25.140 1.00 76.38 119 GLN A CA 1
ATOM 941 C C . GLN A 1 119 ? -25.406 5.984 24.320 1.00 76.38 119 GLN A C 1
ATOM 943 O O . GLN A 1 119 ? -24.923 5.555 23.276 1.00 76.38 119 GLN A O 1
ATOM 948 N N . GLU A 1 120 ? -25.032 7.153 24.840 1.00 77.44 120 GLU A N 1
ATOM 949 C CA . GLU A 1 120 ? -24.098 8.071 24.172 1.00 77.44 120 GLU A CA 1
ATOM 950 C C . GLU A 1 120 ? -22.635 7.590 24.198 1.00 77.44 120 GLU A C 1
ATOM 952 O O . GLU A 1 120 ? -21.785 8.130 23.488 1.00 77.44 120 GLU A O 1
ATOM 957 N N . THR A 1 121 ? -22.309 6.585 25.019 1.00 77.75 121 THR A N 1
ATOM 958 C CA . THR A 1 121 ? -20.936 6.092 25.187 1.00 77.75 121 THR A CA 1
ATOM 959 C C . THR A 1 121 ? -20.818 4.619 24.813 1.00 77.75 121 THR A C 1
ATOM 961 O O . THR A 1 121 ? -21.386 3.746 25.461 1.00 77.75 121 THR A O 1
ATOM 964 N N . LEU A 1 122 ? -20.030 4.340 23.770 1.00 79.19 122 LEU A N 1
ATOM 965 C CA . LEU A 1 122 ? -19.729 2.981 23.327 1.00 79.19 122 LEU A CA 1
ATOM 966 C C . LEU A 1 122 ? -18.399 2.505 23.941 1.00 79.19 122 LEU A C 1
ATOM 968 O O . LEU A 1 122 ? -17.333 2.992 23.545 1.00 79.19 122 LEU A O 1
ATOM 972 N N . PRO A 1 123 ? -18.408 1.545 24.880 1.00 77.12 123 PRO A N 1
ATOM 973 C CA . PRO A 1 123 ? -17.187 0.917 25.374 1.00 77.12 123 PRO A CA 1
ATOM 974 C C . PRO A 1 123 ? -16.548 0.036 24.288 1.00 77.12 123 PRO A C 1
ATOM 976 O O . PRO A 1 123 ? -16.867 -1.139 24.137 1.00 77.12 123 PRO A O 1
ATOM 979 N N . VAL A 1 124 ? -15.597 0.607 23.545 1.00 75.31 124 VAL A N 1
ATOM 980 C CA . VAL A 1 124 ? -14.922 -0.037 22.397 1.00 75.31 124 VAL A CA 1
ATOM 981 C C . VAL A 1 124 ? -14.228 -1.358 22.766 1.00 75.31 124 VAL A C 1
ATOM 983 O O . VAL A 1 124 ? -14.093 -2.237 21.925 1.00 75.31 124 VAL A O 1
ATOM 986 N N . TYR A 1 125 ? -13.830 -1.535 24.028 1.00 75.81 125 TYR A N 1
ATOM 987 C CA . TYR A 1 125 ? -13.160 -2.749 24.507 1.00 75.81 125 TYR A CA 1
ATOM 988 C C . TYR A 1 125 ? -14.067 -3.991 24.581 1.00 75.81 125 TYR A C 1
ATOM 990 O O . TYR A 1 125 ? -13.550 -5.090 24.757 1.00 75.81 125 TYR A O 1
ATOM 998 N N . LEU A 1 126 ? -15.395 -3.834 24.490 1.00 77.06 126 LEU A N 1
ATOM 999 C CA . LEU A 1 126 ? -16.342 -4.956 24.519 1.00 77.06 126 LEU A CA 1
ATOM 1000 C C . LEU A 1 126 ? -16.541 -5.619 23.152 1.00 77.06 126 LEU A C 1
ATOM 1002 O O . LEU A 1 126 ? -17.142 -6.688 23.092 1.00 77.06 126 LEU A O 1
ATOM 1006 N N . PHE A 1 127 ? -16.047 -5.006 22.074 1.00 78.81 127 PHE A N 1
ATOM 1007 C CA . PHE A 1 127 ? -16.296 -5.461 20.711 1.00 78.81 127 PHE A CA 1
ATOM 1008 C C . PHE A 1 127 ? -15.006 -5.895 20.035 1.00 78.81 127 PHE A C 1
ATOM 1010 O O . PHE A 1 127 ? -14.021 -5.154 19.999 1.00 78.81 127 PHE A O 1
ATOM 1017 N N . ASN A 1 128 ? -15.039 -7.076 19.421 1.00 80.88 128 ASN A N 1
ATOM 1018 C CA . ASN A 1 128 ? -13.952 -7.522 18.563 1.00 80.88 128 ASN A CA 1
ATOM 1019 C C . ASN A 1 128 ? -14.219 -7.057 17.130 1.00 80.88 128 ASN A C 1
ATOM 1021 O O . ASN A 1 128 ? -15.158 -7.505 16.469 1.00 80.88 128 ASN A O 1
ATOM 1025 N N . LEU A 1 129 ? -13.380 -6.144 16.643 1.00 80.88 129 LEU A N 1
ATOM 1026 C CA . LEU A 1 129 ? -13.483 -5.580 15.301 1.00 80.88 129 LEU A CA 1
ATOM 1027 C C . LEU A 1 129 ? -12.273 -5.981 14.464 1.00 80.88 129 LEU A C 1
ATOM 1029 O O . LEU A 1 129 ? -11.136 -5.924 14.930 1.00 80.88 129 LEU A O 1
ATOM 1033 N N . LYS A 1 130 ? -12.509 -6.324 13.197 1.00 81.75 130 LYS A N 1
ATOM 1034 C CA . LYS A 1 130 ? -11.442 -6.549 12.218 1.00 81.75 130 LYS A CA 1
ATOM 1035 C C . LYS A 1 130 ? -11.297 -5.332 11.299 1.00 81.75 130 LYS A C 1
ATOM 1037 O O . LYS A 1 130 ? -12.300 -4.858 10.758 1.00 81.75 130 LYS A O 1
ATOM 1042 N N . PRO A 1 131 ? -10.074 -4.816 11.082 1.00 80.06 131 PRO A N 1
ATOM 1043 C CA . PRO A 1 131 ? -9.852 -3.769 10.096 1.00 80.06 131 PRO A CA 1
ATOM 1044 C C . PRO A 1 131 ? -9.965 -4.357 8.687 1.00 80.06 131 PRO A C 1
ATOM 1046 O O . PRO A 1 131 ? -9.348 -5.374 8.367 1.00 80.06 131 PRO A O 1
ATOM 1049 N N . VAL A 1 132 ? -10.731 -3.694 7.832 1.00 81.06 132 VAL A N 1
ATOM 1050 C CA . VAL A 1 132 ? -10.930 -4.039 6.427 1.00 81.06 132 VAL A CA 1
ATOM 1051 C C . VAL A 1 132 ? -10.487 -2.855 5.579 1.00 81.06 132 VAL A C 1
ATOM 1053 O O . VAL A 1 132 ? -10.976 -1.735 5.736 1.00 81.06 132 VAL A O 1
ATOM 1056 N N . ILE A 1 133 ? -9.539 -3.106 4.679 1.00 81.38 133 ILE A N 1
ATOM 1057 C CA . ILE A 1 133 ? -9.062 -2.118 3.715 1.00 81.38 133 ILE A CA 1
ATOM 1058 C C . ILE A 1 133 ? -9.922 -2.249 2.466 1.00 81.38 133 ILE A C 1
ATOM 1060 O O . ILE A 1 133 ? -9.945 -3.310 1.836 1.00 81.38 133 ILE A O 1
ATOM 1064 N N . LYS A 1 134 ? -10.613 -1.168 2.112 1.00 83.19 134 LYS A N 1
ATOM 1065 C CA . LYS A 1 134 ? -11.433 -1.055 0.908 1.00 83.19 134 LYS A CA 1
ATOM 1066 C C . LYS A 1 134 ? -10.823 -0.038 -0.042 1.00 83.19 134 LYS A C 1
ATOM 1068 O O . LYS A 1 134 ? -10.197 0.934 0.382 1.00 83.19 134 LYS A O 1
ATOM 1073 N N . LEU A 1 135 ? -10.999 -0.277 -1.330 1.00 79.62 135 LEU A N 1
ATOM 1074 C CA . LEU A 1 135 ? -10.591 0.644 -2.377 1.00 79.62 135 LEU A CA 1
ATOM 1075 C C . LEU A 1 135 ? -11.802 0.864 -3.287 1.00 79.62 135 LEU A C 1
ATOM 1077 O O . LEU A 1 135 ? -12.300 -0.098 -3.879 1.00 79.62 135 LEU A O 1
ATOM 1081 N N . GLU A 1 136 ? -12.309 2.101 -3.290 1.00 75.75 136 GLU A N 1
ATOM 1082 C CA . GLU A 1 136 ? -13.680 2.478 -3.68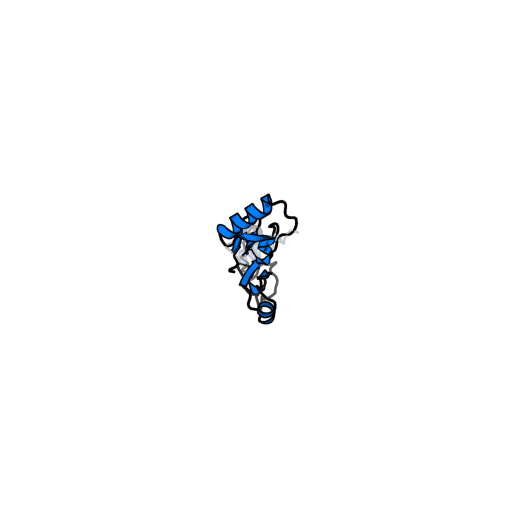5 1.00 75.75 136 GLU A CA 1
ATOM 1083 C C . GLU A 1 136 ? -14.745 1.724 -2.869 1.00 75.75 136 GLU A C 1
ATOM 1085 O O . GLU A 1 136 ? -15.242 2.266 -1.892 1.00 75.75 136 GLU A O 1
ATOM 1090 N N . ASP A 1 137 ? -14.988 0.447 -3.170 1.00 72.75 137 ASP A N 1
ATOM 1091 C CA . ASP A 1 137 ? -15.882 -0.453 -2.416 1.00 72.75 137 ASP A CA 1
ATOM 1092 C C . ASP A 1 137 ? -15.389 -1.914 -2.395 1.00 72.75 137 ASP A C 1
ATOM 1094 O O . ASP A 1 137 ? -16.009 -2.799 -1.802 1.00 72.75 137 ASP A O 1
ATOM 1098 N N . THR A 1 138 ? -14.244 -2.199 -3.024 1.00 76.62 138 THR A N 1
ATOM 1099 C CA . THR A 1 138 ? -13.702 -3.560 -3.108 1.00 76.62 138 THR A CA 1
ATOM 1100 C C . THR A 1 138 ? -12.799 -3.849 -1.917 1.00 76.62 138 THR A C 1
ATOM 1102 O O . THR A 1 138 ? -11.867 -3.093 -1.638 1.00 76.62 138 THR A O 1
ATOM 1105 N N . VAL A 1 139 ? -13.050 -4.962 -1.224 1.00 79.50 139 VAL A N 1
ATOM 1106 C CA . VAL A 1 139 ? -12.226 -5.414 -0.097 1.00 79.50 139 VAL A CA 1
ATOM 1107 C C . VAL A 1 139 ? -10.882 -5.925 -0.606 1.00 79.50 139 VAL A C 1
ATOM 1109 O O . VAL A 1 139 ? -10.815 -6.930 -1.307 1.00 79.50 139 VAL A O 1
ATOM 1112 N N . MET A 1 140 ? -9.809 -5.241 -0.218 1.00 76.88 140 MET A N 1
ATOM 1113 C CA . MET A 1 140 ? -8.442 -5.550 -0.634 1.00 76.88 140 MET A CA 1
ATOM 1114 C C . MET A 1 140 ? -7.686 -6.377 0.406 1.00 76.88 140 MET A C 1
ATOM 1116 O O . MET A 1 140 ? -6.881 -7.236 0.055 1.00 76.88 140 MET A O 1
ATOM 1120 N N . ALA A 1 141 ? -7.940 -6.133 1.693 1.00 76.44 141 ALA A N 1
ATOM 1121 C CA . ALA A 1 141 ? -7.312 -6.882 2.774 1.00 76.44 141 ALA A CA 1
ATOM 1122 C C . ALA A 1 141 ? -8.172 -6.857 4.043 1.00 76.44 141 ALA A C 1
ATOM 1124 O O . ALA A 1 141 ? -8.857 -5.870 4.314 1.00 76.44 141 ALA A O 1
ATOM 1125 N N . GLN A 1 142 ? -8.109 -7.932 4.830 1.00 77.75 142 GLN A N 1
ATOM 1126 C CA . GLN A 1 142 ? -8.790 -8.052 6.121 1.00 77.75 142 GLN A CA 1
ATOM 1127 C C . GLN A 1 142 ? -7.775 -8.436 7.198 1.00 77.75 142 GLN A C 1
ATOM 1129 O O . GLN A 1 142 ? -6.979 -9.357 7.005 1.00 77.75 142 GLN A O 1
ATOM 1134 N N . GLY A 1 143 ? -7.799 -7.726 8.322 1.00 61.72 143 GLY A N 1
ATOM 1135 C CA . GLY A 1 143 ? -7.000 -8.048 9.497 1.00 61.72 143 GLY A CA 1
ATOM 1136 C C . GLY A 1 143 ? -7.570 -9.236 10.262 1.00 61.72 143 GLY A C 1
ATOM 1137 O O . GLY A 1 143 ? -8.768 -9.519 10.214 1.00 61.72 143 GLY A O 1
ATOM 1138 N N . LYS A 1 144 ? -6.690 -9.927 10.982 1.00 62.44 144 LYS A N 1
ATOM 1139 C CA . LYS A 1 144 ? -7.078 -10.876 12.030 1.00 62.44 144 LYS A CA 1
ATOM 1140 C C . LYS A 1 144 ? -7.185 -10.121 13.364 1.00 62.44 144 LYS A C 1
ATOM 1142 O O . LYS A 1 144 ? -6.573 -9.059 13.486 1.00 62.44 144 LYS A O 1
ATOM 1147 N N . ALA A 1 145 ? -7.976 -10.651 14.301 1.00 52.28 145 ALA A N 1
ATOM 1148 C CA . ALA A 1 145 ? -7.976 -10.188 15.696 1.00 52.28 145 ALA A CA 1
ATOM 1149 C C . ALA A 1 145 ? -6.575 -10.321 16.295 1.00 52.28 145 ALA A C 1
ATOM 1151 O O . ALA A 1 145 ? -5.919 -11.349 15.998 1.00 52.28 145 ALA A O 1
#

Sequence (145 aa):
MEGYGEQLAAYTYQHHPDLTLADTLDSKSIIPSKRRYLSMSLPFRVVTKGGRFAELPNHLRHSLTLKFYNSVSARQLDNPALSYTISLSALSDMRLGITYEPMSESDAQALENFRESDQETLPVYLFNLKPVIKLEDTVMAQGKA

Secondary structure (DSSP, 8-state):
--SHHHHHHHHHHHH-TTS-HHHHHH---------SS-TTS-S----------SS--GGGS-EEEEEE-SSHHHHHTT--SEEEEEEGGGGSS--EEEEEEESSHHHHHHHHHHHHTT-S---GGG--EEEEEEETTEEEEE---